Protein AF-A0A6B3EFN5-F1 (afdb_monomer_lite)

Secondary structure (DSSP, 8-state):
-TTHHHHHHHHHHHHHHHHHHHHS-SEEEEET--SSS-SHHHHHHHHHHHTT--SEEEEE-TTS-TT--EETTEEEESS--

Radius of gyration: 18.58 Å; chains: 1; bounding box: 32×29×61 Å

pLDDT: mean 81.17, std 18.77, range [40.78, 97.06]

Sequence (81 aa):
ERSLAVQYAREHRAESRSVQRLLAPGSVAVVGAKRAGGGVGRSVLRNLLAAGYTGRLYAVNSSFPEDQGTLDGVPAFRTVK

Structure (mmCIF, N/CA/C/O backbone):
data_AF-A0A6B3EFN5-F1
#
_entry.id   AF-A0A6B3EFN5-F1
#
loop_
_atom_site.group_PDB
_atom_site.id
_atom_site.type_symbol
_atom_site.label_atom_id
_atom_site.label_alt_id
_atom_site.label_comp_id
_atom_site.label_asym_id
_atom_site.label_entity_id
_atom_site.label_seq_id
_atom_site.pdbx_PDB_ins_code
_atom_site.Cartn_x
_atom_site.Cartn_y
_atom_site.Cartn_z
_atom_site.occupancy
_atom_site.B_iso_or_equiv
_atom_site.auth_seq_id
_atom_site.auth_comp_id
_atom_site.auth_asym_id
_atom_site.auth_atom_id
_atom_site.pdbx_PDB_model_num
ATOM 1 N N . GLU A 1 1 ? -16.612 16.643 43.083 1.00 47.69 1 GLU A N 1
ATOM 2 C CA . GLU A 1 1 ? -16.315 15.264 42.619 1.00 47.69 1 GLU A CA 1
ATOM 3 C C . GLU A 1 1 ? -16.893 14.892 41.242 1.00 47.69 1 GLU A C 1
ATOM 5 O O . GLU A 1 1 ? -16.199 14.234 40.482 1.00 47.69 1 GLU A O 1
ATOM 10 N N . ARG A 1 2 ? -18.088 15.355 40.830 1.00 47.62 2 ARG A N 1
ATOM 11 C CA . ARG A 1 2 ? -18.696 15.021 39.512 1.00 47.62 2 ARG A CA 1
ATOM 12 C C . ARG A 1 2 ? -18.102 15.690 38.254 1.00 47.62 2 ARG A C 1
ATOM 14 O O . ARG A 1 2 ? -18.534 15.359 37.156 1.00 47.62 2 ARG A O 1
ATOM 21 N N . SER A 1 3 ? -17.132 16.600 38.386 1.00 51.59 3 SER A N 1
ATOM 22 C CA . SER A 1 3 ? -16.581 17.362 37.245 1.00 51.59 3 SER A CA 1
ATOM 23 C C . SER A 1 3 ? -15.332 16.724 36.611 1.00 51.59 3 SER A C 1
ATOM 25 O O . SER A 1 3 ? -15.126 16.831 35.407 1.00 51.59 3 SER A O 1
ATOM 27 N N . LEU A 1 4 ? -14.530 15.986 37.390 1.00 51.47 4 LEU A N 1
ATOM 28 C CA . LEU A 1 4 ? -13.262 15.401 36.922 1.00 51.47 4 LEU A CA 1
ATOM 29 C C . LEU A 1 4 ? -13.484 14.209 35.975 1.00 51.47 4 LEU A C 1
ATOM 31 O O . LEU A 1 4 ? -12.810 14.086 34.957 1.00 51.47 4 LEU A O 1
ATOM 35 N N . ALA A 1 5 ? -14.496 13.375 36.238 1.00 48.69 5 ALA A N 1
ATOM 36 C CA . ALA A 1 5 ? -14.813 12.207 35.409 1.00 48.69 5 ALA A CA 1
ATOM 37 C C . ALA A 1 5 ? -15.289 12.573 33.987 1.00 48.69 5 ALA A C 1
ATOM 39 O O . ALA A 1 5 ? -15.052 11.830 33.034 1.00 48.69 5 ALA A O 1
ATOM 40 N N . VAL A 1 6 ? -15.932 13.735 33.822 1.00 52.97 6 VAL A N 1
ATOM 41 C CA . VAL A 1 6 ? -16.358 14.229 32.501 1.00 52.97 6 VAL A CA 1
ATOM 42 C C . VAL A 1 6 ? -15.165 14.784 31.714 1.00 52.97 6 VAL A C 1
ATOM 44 O O . VAL A 1 6 ? -15.137 14.658 30.487 1.00 52.97 6 VAL A O 1
ATOM 47 N N . GLN A 1 7 ? -14.164 15.335 32.409 1.00 50.34 7 GLN A N 1
ATOM 48 C CA . GLN A 1 7 ? -12.929 15.839 31.808 1.00 50.34 7 GLN A CA 1
ATOM 49 C C . GLN A 1 7 ? -12.076 14.686 31.248 1.00 50.34 7 GLN A C 1
ATOM 51 O O . GLN A 1 7 ? -11.794 14.679 30.048 1.00 50.34 7 GLN A O 1
ATOM 56 N N . TYR A 1 8 ? -11.834 13.635 32.043 1.00 48.12 8 TYR A N 1
ATOM 57 C CA . TYR A 1 8 ? -11.090 12.443 31.600 1.00 48.12 8 TYR A CA 1
ATOM 58 C C . TYR A 1 8 ? -11.751 11.723 30.410 1.00 48.12 8 TYR A C 1
ATOM 60 O O . TYR A 1 8 ? -11.081 11.266 29.484 1.00 48.12 8 TYR A O 1
ATOM 68 N N . ALA A 1 9 ? -13.087 11.669 30.362 1.00 46.75 9 ALA A N 1
ATOM 69 C CA . ALA A 1 9 ? -13.804 11.006 29.271 1.00 46.75 9 ALA A CA 1
ATOM 70 C C . ALA A 1 9 ? -13.737 11.762 27.925 1.00 46.75 9 ALA A C 1
ATOM 72 O O . ALA A 1 9 ? -13.955 11.160 26.866 1.00 46.75 9 ALA A O 1
ATOM 73 N N . ARG A 1 10 ? -13.489 13.081 27.925 1.00 47.00 10 ARG A N 1
ATOM 74 C CA . ARG A 1 10 ? -13.297 13.860 26.686 1.00 47.00 10 ARG A CA 1
ATOM 75 C C . ARG A 1 10 ? -11.863 13.768 26.172 1.00 47.00 10 ARG A C 1
ATOM 77 O O . ARG A 1 10 ? -11.685 13.682 24.958 1.00 47.00 10 ARG A O 1
ATOM 84 N N . GLU A 1 11 ? -10.892 13.697 27.073 1.00 40.78 11 GLU A N 1
ATOM 85 C CA . GLU A 1 11 ? -9.469 13.526 26.757 1.00 40.78 11 GLU A CA 1
ATOM 86 C C . GLU A 1 11 ? -9.208 12.192 26.030 1.00 40.78 11 GLU A C 1
ATOM 88 O O . GLU A 1 11 ? -8.700 12.184 24.906 1.00 40.78 11 GLU A O 1
ATOM 93 N N . HIS A 1 12 ? -9.741 11.078 26.547 1.00 42.19 12 HIS A N 1
ATOM 94 C CA . HIS A 1 12 ? -9.565 9.748 25.938 1.00 42.19 12 HIS A CA 1
ATOM 95 C C . HIS A 1 12 ? -10.143 9.592 24.514 1.00 42.19 12 HIS A C 1
ATOM 97 O O . HIS A 1 12 ? -9.636 8.803 23.708 1.00 42.19 12 HIS A O 1
ATOM 103 N N . ARG A 1 13 ? -11.210 10.329 24.161 1.00 48.47 13 ARG A N 1
ATOM 104 C CA . ARG A 1 13 ? -11.831 10.247 22.820 1.00 48.47 13 ARG A CA 1
ATOM 105 C C . ARG A 1 13 ? -11.087 11.068 21.766 1.00 48.47 13 ARG A C 1
ATOM 107 O O . ARG A 1 13 ? -11.231 10.789 20.575 1.00 48.47 13 ARG A O 1
ATOM 114 N N . ALA A 1 14 ? -10.325 12.081 22.174 1.00 41.56 14 ALA A N 1
ATOM 115 C CA . ALA A 1 14 ? -9.470 12.844 21.271 1.00 41.56 14 ALA A CA 1
ATOM 116 C C . ALA A 1 14 ? -8.192 12.060 20.930 1.00 41.56 14 ALA A C 1
ATOM 118 O O . ALA A 1 14 ? -7.863 11.945 19.750 1.00 41.56 14 ALA A O 1
ATOM 119 N N . GLU A 1 15 ? -7.559 11.423 21.921 1.00 46.84 15 GLU A N 1
ATOM 120 C CA . GLU A 1 15 ? -6.394 10.548 21.714 1.00 46.84 15 GLU A CA 1
ATOM 121 C C . GLU A 1 15 ? -6.721 9.336 20.840 1.00 46.84 15 GLU A C 1
ATOM 123 O O . GLU A 1 15 ? -6.027 9.075 19.857 1.00 46.84 15 GLU A O 1
ATOM 128 N N . SER A 1 16 ? -7.832 8.646 21.124 1.00 49.78 16 SER A N 1
ATOM 129 C CA . SER A 1 16 ? -8.222 7.444 20.375 1.00 49.78 16 SER A CA 1
ATOM 130 C C . SER A 1 16 ? -8.489 7.738 18.898 1.00 49.78 16 SER A C 1
ATOM 132 O O . SER A 1 16 ? -8.043 6.989 18.037 1.00 49.78 16 SER A O 1
ATOM 134 N N . ARG A 1 17 ? -9.149 8.859 18.567 1.00 54.84 17 ARG A N 1
ATOM 135 C CA . ARG A 1 17 ? -9.361 9.265 17.162 1.00 54.84 17 ARG A CA 1
ATOM 136 C C . ARG A 1 17 ? -8.077 9.730 16.478 1.00 54.84 17 ARG A C 1
ATOM 138 O O . ARG A 1 17 ? -7.979 9.614 15.256 1.00 54.84 17 ARG A O 1
ATOM 145 N N . SER A 1 18 ? -7.122 10.256 17.246 1.00 60.66 18 SER A N 1
ATOM 146 C CA . SER A 1 18 ? -5.814 10.661 16.728 1.00 60.66 18 SER A CA 1
ATOM 147 C C . SER A 1 18 ? -5.037 9.441 16.224 1.00 60.66 18 SER A C 1
ATOM 149 O O . SER A 1 18 ? -4.572 9.431 15.085 1.00 60.66 18 SER A O 1
ATOM 151 N N . VAL A 1 19 ? -5.002 8.361 17.015 1.00 66.38 19 VAL A N 1
ATOM 152 C CA . VAL A 1 19 ? -4.272 7.131 16.658 1.00 66.38 19 VAL A CA 1
ATOM 153 C C . VAL A 1 19 ? -5.077 6.158 15.803 1.00 66.38 19 VAL A C 1
ATOM 155 O O . VAL A 1 19 ? -4.487 5.337 15.111 1.00 66.38 19 VAL A O 1
ATOM 158 N N . GLN A 1 20 ? -6.410 6.243 15.788 1.00 73.31 20 GLN A N 1
ATOM 159 C CA . GLN A 1 20 ? -7.260 5.310 15.041 1.00 73.31 20 GLN A CA 1
ATOM 160 C C . GLN A 1 20 ? -6.885 5.230 13.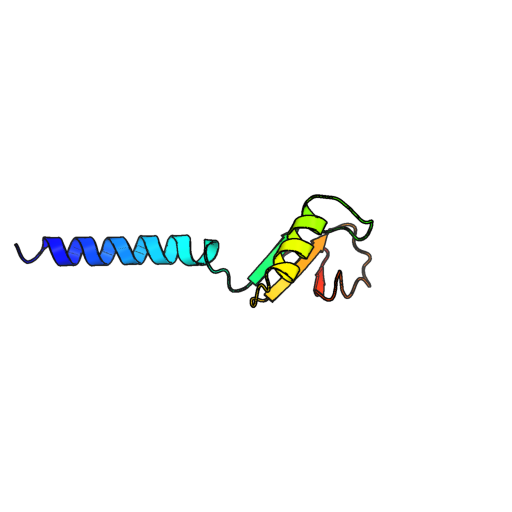557 1.00 73.31 20 GLN A C 1
ATOM 162 O O . GLN A 1 20 ? -6.904 4.147 12.985 1.00 73.31 20 GLN A O 1
ATOM 167 N N . ARG A 1 21 ? -6.493 6.347 12.931 1.00 70.88 21 ARG A N 1
ATOM 168 C CA . ARG A 1 21 ? -6.058 6.342 11.522 1.00 70.88 21 ARG A CA 1
ATOM 169 C C . ARG A 1 21 ? -4.723 5.632 11.304 1.00 70.88 21 ARG A C 1
ATOM 171 O O . ARG A 1 21 ? -4.480 5.157 10.203 1.00 70.88 21 ARG A O 1
ATOM 178 N N . LEU A 1 22 ? -3.883 5.562 12.333 1.00 72.19 22 LEU A N 1
ATOM 179 C CA . LEU A 1 22 ? -2.610 4.851 12.303 1.00 72.19 22 LEU A CA 1
ATOM 180 C C . LEU A 1 22 ? -2.792 3.361 12.621 1.00 72.19 22 LEU A C 1
ATOM 182 O O . LEU A 1 22 ? -2.178 2.519 11.977 1.00 72.19 22 LEU A O 1
ATOM 186 N N . LEU A 1 23 ? -3.652 3.043 13.593 1.00 78.81 23 LEU A N 1
ATOM 187 C CA . LEU A 1 23 ? -3.884 1.676 14.071 1.00 78.81 23 LEU A CA 1
ATOM 188 C C . LEU A 1 23 ? -4.867 0.888 13.194 1.00 78.81 23 LEU A C 1
ATOM 190 O O . LEU A 1 23 ? -4.774 -0.331 13.110 1.00 78.81 23 LEU A O 1
ATOM 194 N N . ALA A 1 24 ? -5.807 1.574 12.543 1.00 81.75 24 ALA A N 1
ATOM 195 C CA . ALA A 1 24 ? -6.826 0.980 11.684 1.00 81.75 24 ALA A CA 1
ATOM 196 C C . ALA A 1 24 ? -7.107 1.880 10.462 1.00 81.75 24 ALA A C 1
ATOM 198 O O . ALA A 1 24 ? -8.201 2.443 10.331 1.00 81.75 24 ALA A O 1
ATOM 199 N N . PRO A 1 25 ? -6.125 2.065 9.559 1.00 88.94 25 PRO A N 1
ATOM 200 C CA . PRO A 1 25 ? -6.334 2.842 8.346 1.00 88.94 25 PRO A CA 1
ATOM 201 C C . PRO A 1 25 ? -7.385 2.170 7.455 1.00 88.94 25 PRO A C 1
ATOM 203 O O . PRO A 1 25 ? -7.320 0.967 7.206 1.00 88.94 25 PRO A O 1
ATOM 206 N N . GLY A 1 26 ? -8.319 2.952 6.905 1.00 91.19 26 GLY A N 1
ATOM 207 C CA . GLY A 1 26 ? -9.266 2.462 5.891 1.00 91.19 26 GLY A CA 1
ATOM 208 C C . GLY A 1 26 ? -8.637 2.267 4.503 1.00 91.19 26 GLY A C 1
ATOM 209 O O . GLY A 1 26 ? -9.198 1.576 3.650 1.00 91.19 26 GLY A O 1
ATOM 210 N N . SER A 1 27 ? -7.476 2.880 4.268 1.00 94.69 27 SER A N 1
ATOM 211 C CA . SER A 1 27 ? -6.677 2.683 3.061 1.00 94.69 27 SER A CA 1
ATOM 212 C C . SER A 1 27 ? -5.194 2.939 3.311 1.00 94.69 27 SER A C 1
ATOM 214 O O . SER A 1 27 ? -4.852 3.841 4.075 1.00 94.69 27 SER A O 1
ATOM 216 N N . VAL A 1 28 ? -4.330 2.211 2.605 1.00 95.12 28 VAL A N 1
ATOM 217 C CA . VAL A 1 28 ? -2.868 2.326 2.659 1.00 95.12 28 VAL A CA 1
ATOM 218 C C . VAL A 1 28 ? -2.308 2.467 1.243 1.00 95.12 28 VAL A C 1
ATOM 220 O O . VAL A 1 28 ? -2.653 1.700 0.346 1.00 95.12 28 VAL A O 1
ATOM 223 N N . ALA A 1 29 ? -1.410 3.432 1.045 1.00 96.69 29 ALA A N 1
ATOM 224 C CA . ALA A 1 29 ? -0.616 3.568 -0.173 1.00 96.69 29 ALA A CA 1
ATOM 225 C C . ALA A 1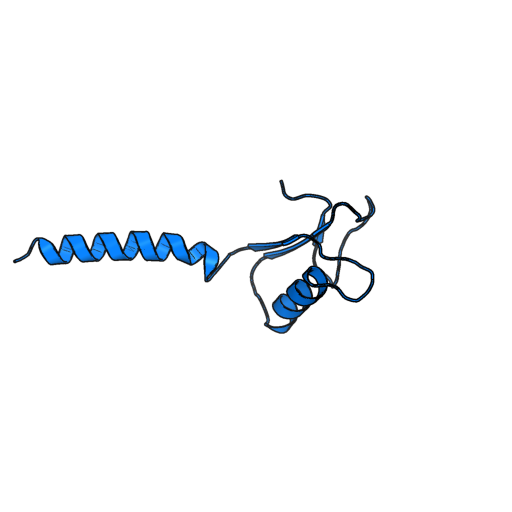 29 ? 0.851 3.239 0.132 1.00 96.69 29 ALA A C 1
ATOM 227 O O . ALA A 1 29 ? 1.481 3.892 0.963 1.00 96.69 29 ALA A O 1
ATOM 228 N N . VAL A 1 30 ? 1.402 2.228 -0.538 1.00 96.00 30 VAL A N 1
ATOM 229 C CA . VAL A 1 30 ? 2.795 1.806 -0.364 1.00 96.00 30 VAL A CA 1
ATOM 230 C C . VAL A 1 30 ? 3.665 2.501 -1.404 1.00 96.00 30 VAL A C 1
ATOM 232 O O . VAL A 1 30 ? 3.749 2.077 -2.560 1.00 96.00 30 VAL A O 1
ATOM 235 N N . VAL A 1 31 ? 4.319 3.582 -0.982 1.00 94.62 31 VAL A N 1
ATOM 236 C CA . VAL A 1 31 ? 5.254 4.352 -1.811 1.00 94.62 31 VAL A CA 1
ATOM 237 C C . VAL A 1 31 ? 6.597 3.622 -1.924 1.00 94.62 31 VAL A C 1
ATOM 239 O O . VAL A 1 31 ? 7.142 3.134 -0.936 1.00 94.62 31 VAL A O 1
ATOM 242 N N . GLY A 1 32 ? 7.138 3.530 -3.140 1.00 90.81 32 GLY A N 1
ATOM 243 C CA . GLY A 1 32 ? 8.383 2.815 -3.440 1.00 90.81 32 GLY A CA 1
ATOM 244 C C . GLY A 1 32 ? 8.195 1.322 -3.732 1.00 90.81 32 GLY A C 1
ATOM 245 O O . GLY A 1 32 ? 9.174 0.574 -3.796 1.00 90.81 32 GLY A O 1
ATOM 246 N N . ALA A 1 33 ? 6.956 0.858 -3.931 1.00 90.69 33 ALA A N 1
ATOM 247 C CA . ALA A 1 33 ? 6.697 -0.498 -4.405 1.00 90.69 33 ALA A CA 1
ATOM 248 C C . ALA A 1 33 ? 7.247 -0.657 -5.835 1.00 90.69 33 ALA A C 1
ATOM 250 O O . ALA A 1 33 ? 6.902 0.110 -6.726 1.00 90.69 33 ALA A O 1
ATOM 251 N N . LYS A 1 34 ? 8.145 -1.616 -6.074 1.00 88.25 34 LYS A N 1
ATOM 252 C CA . LYS A 1 34 ? 8.779 -1.823 -7.390 1.00 88.25 34 LYS A CA 1
ATOM 253 C C . LYS A 1 34 ? 8.432 -3.188 -7.978 1.00 88.25 34 LYS A C 1
ATOM 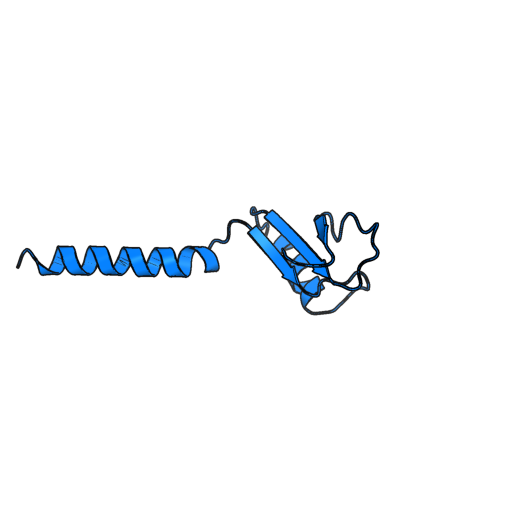255 O O . LYS A 1 34 ? 8.178 -4.145 -7.249 1.00 88.25 34 LYS A O 1
ATOM 260 N N . ARG A 1 35 ? 8.446 -3.284 -9.311 1.00 83.31 35 ARG A N 1
ATOM 261 C CA . ARG A 1 35 ? 8.180 -4.540 -10.034 1.00 83.31 35 ARG A CA 1
ATOM 262 C C . ARG A 1 35 ? 9.273 -5.574 -9.824 1.00 83.31 35 ARG A C 1
ATOM 264 O O . ARG A 1 35 ? 8.960 -6.697 -9.431 1.00 83.31 35 ARG A O 1
ATOM 271 N N . ALA A 1 36 ? 10.519 -5.166 -10.085 1.00 78.81 36 ALA A N 1
ATOM 272 C CA . ALA A 1 36 ? 11.701 -6.000 -9.921 1.00 78.81 36 ALA A CA 1
ATOM 273 C C . ALA A 1 36 ? 11.729 -6.525 -8.484 1.00 78.81 36 ALA A C 1
ATOM 275 O O . ALA A 1 36 ? 11.705 -5.730 -7.542 1.00 78.81 36 ALA A O 1
ATOM 276 N N . GLY A 1 37 ? 11.695 -7.851 -8.338 1.00 63.88 37 GLY A N 1
ATOM 277 C CA . GLY A 1 37 ? 11.588 -8.513 -7.043 1.00 63.88 37 GLY A CA 1
ATOM 278 C C . GLY A 1 37 ? 12.603 -7.962 -6.037 1.00 63.88 37 GLY A C 1
ATOM 279 O O . GLY A 1 37 ? 13.758 -7.711 -6.373 1.00 63.88 37 GLY A O 1
ATOM 280 N N . GLY A 1 38 ? 12.147 -7.730 -4.805 1.00 77.56 38 GLY A N 1
ATOM 281 C CA . GLY A 1 38 ? 12.960 -7.188 -3.712 1.00 77.56 38 GLY A CA 1
ATOM 282 C C . GLY A 1 38 ? 12.652 -5.729 -3.354 1.00 77.56 38 GLY A C 1
ATOM 283 O O . GLY A 1 38 ? 11.831 -5.067 -3.983 1.00 77.56 38 GLY A O 1
ATOM 284 N N . GLY A 1 39 ? 13.326 -5.219 -2.322 1.00 85.56 39 GLY A N 1
ATOM 285 C CA . GLY A 1 39 ? 13.154 -3.862 -1.787 1.00 85.56 39 GLY A CA 1
ATOM 286 C C . GLY A 1 39 ? 12.036 -3.722 -0.749 1.00 85.56 39 GLY A C 1
ATOM 287 O O . GLY A 1 39 ? 11.051 -4.457 -0.760 1.00 85.56 39 GLY A O 1
ATOM 288 N N . VAL A 1 40 ? 12.196 -2.738 0.140 1.00 91.19 40 VAL A N 1
ATOM 289 C CA . VAL A 1 40 ? 11.330 -2.541 1.314 1.00 91.19 40 VAL A CA 1
ATOM 290 C C . VAL A 1 40 ? 9.867 -2.333 0.921 1.00 91.19 40 VAL A C 1
ATOM 292 O O . VAL A 1 40 ? 9.007 -3.032 1.443 1.00 91.19 40 VAL A O 1
ATOM 295 N N . GLY A 1 41 ? 9.572 -1.463 -0.053 1.00 91.94 41 GLY A N 1
ATOM 296 C CA . GLY A 1 41 ? 8.190 -1.205 -0.483 1.00 91.94 41 GLY A CA 1
ATOM 297 C C . GLY A 1 41 ? 7.480 -2.454 -1.017 1.00 91.94 41 GLY A C 1
ATOM 298 O O . GLY A 1 41 ? 6.327 -2.710 -0.687 1.00 91.94 41 GLY A O 1
ATOM 299 N N . ARG A 1 42 ? 8.186 -3.300 -1.779 1.00 93.00 42 ARG A N 1
ATOM 300 C CA . ARG A 1 42 ? 7.636 -4.574 -2.270 1.00 93.00 42 ARG A CA 1
ATOM 301 C C . ARG A 1 42 ? 7.399 -5.573 -1.136 1.00 93.00 42 ARG A C 1
ATOM 303 O O . ARG A 1 42 ? 6.428 -6.322 -1.184 1.00 93.00 42 ARG A O 1
ATOM 310 N N . SER A 1 43 ? 8.278 -5.611 -0.135 1.00 94.25 43 SER A N 1
ATOM 311 C CA . SER A 1 43 ? 8.101 -6.465 1.044 1.00 94.25 43 SER A CA 1
ATOM 312 C C . SER A 1 43 ? 6.931 -6.001 1.908 1.00 94.25 43 SER A C 1
ATOM 314 O O . SER A 1 43 ? 6.103 -6.820 2.280 1.00 94.25 43 SER A O 1
ATOM 316 N N . VAL A 1 44 ? 6.802 -4.696 2.159 1.00 94.38 44 VAL A N 1
ATOM 317 C CA . VAL A 1 44 ? 5.671 -4.127 2.909 1.00 94.38 44 VAL A CA 1
ATOM 318 C C . VAL A 1 44 ? 4.346 -4.428 2.210 1.00 94.38 44 VAL A C 1
ATOM 320 O O . VAL A 1 44 ? 3.421 -4.907 2.859 1.00 94.38 44 VAL A O 1
ATOM 323 N N . LEU A 1 45 ? 4.267 -4.222 0.890 1.00 94.88 45 LEU A N 1
ATOM 324 C CA . LEU A 1 45 ? 3.068 -4.537 0.112 1.00 94.88 45 LEU A CA 1
ATOM 325 C C . LEU A 1 45 ? 2.669 -6.013 0.262 1.00 94.88 45 LEU A C 1
ATOM 327 O O . LEU A 1 45 ? 1.520 -6.314 0.578 1.00 94.88 45 LEU A O 1
ATOM 331 N N . ARG A 1 46 ? 3.630 -6.930 0.098 1.00 94.81 46 ARG A N 1
ATOM 332 C CA . ARG A 1 46 ? 3.380 -8.370 0.250 1.00 94.81 46 ARG A CA 1
ATOM 333 C C . ARG A 1 46 ? 3.014 -8.759 1.678 1.00 94.81 46 ARG A C 1
ATOM 335 O O . ARG A 1 46 ? 2.148 -9.607 1.847 1.00 94.81 46 ARG A O 1
ATOM 342 N N . ASN A 1 47 ? 3.605 -8.126 2.687 1.00 95.25 47 ASN A N 1
ATOM 343 C CA . ASN A 1 47 ? 3.265 -8.380 4.085 1.00 95.25 47 ASN A CA 1
ATOM 344 C C . ASN A 1 47 ? 1.829 -7.951 4.403 1.00 95.25 47 ASN A C 1
ATOM 346 O O . ASN A 1 47 ? 1.120 -8.690 5.072 1.00 95.25 47 ASN A O 1
ATOM 350 N N . LEU A 1 48 ? 1.380 -6.797 3.898 1.00 95.00 48 LEU A N 1
ATOM 351 C CA . LEU A 1 48 ? -0.001 -6.336 4.079 1.00 95.00 48 LEU A CA 1
ATOM 352 C C . LEU A 1 48 ? -1.008 -7.285 3.416 1.00 95.00 48 LEU A C 1
ATOM 354 O O . LEU A 1 48 ? -2.026 -7.614 4.021 1.00 95.00 48 LEU A O 1
ATOM 358 N N . LEU A 1 49 ? -0.701 -7.760 2.205 1.00 94.75 49 LEU A N 1
ATOM 359 C CA . LEU A 1 49 ? -1.516 -8.757 1.507 1.00 94.75 49 LEU A CA 1
ATOM 360 C C . LEU A 1 49 ? -1.547 -10.092 2.263 1.00 94.75 49 LEU A C 1
ATOM 362 O O . LEU A 1 49 ? -2.620 -10.637 2.505 1.00 94.75 49 LEU A O 1
ATOM 366 N N . ALA A 1 50 ? -0.385 -10.598 2.681 1.00 96.31 50 ALA A N 1
ATOM 367 C CA . ALA A 1 50 ? -0.264 -11.864 3.402 1.00 96.31 50 ALA A CA 1
ATOM 368 C C . ALA A 1 50 ? -0.920 -11.825 4.792 1.00 96.31 50 ALA A C 1
ATOM 370 O O . ALA A 1 50 ? -1.471 -12.827 5.236 1.00 96.31 50 ALA A O 1
ATOM 371 N N . ALA A 1 51 ? -0.898 -10.671 5.462 1.00 95.06 51 ALA A N 1
ATOM 372 C CA . ALA A 1 51 ? -1.580 -10.452 6.735 1.00 95.06 51 ALA A CA 1
ATOM 373 C C . ALA A 1 51 ? -3.105 -10.282 6.588 1.00 95.06 51 ALA A C 1
ATOM 375 O O . ALA A 1 51 ? -3.796 -10.130 7.593 1.00 95.06 51 ALA A O 1
ATOM 376 N N . GLY A 1 52 ? -3.636 -10.285 5.359 1.00 94.19 52 GLY A N 1
ATOM 377 C CA . GLY A 1 52 ? -5.068 -10.160 5.102 1.00 94.19 52 GLY A CA 1
ATOM 378 C C . GLY A 1 52 ? -5.615 -8.759 5.369 1.00 94.19 52 GLY A C 1
ATOM 379 O O . GLY A 1 52 ? -6.753 -8.633 5.815 1.00 94.19 52 GLY A O 1
ATOM 380 N N . TYR A 1 53 ? -4.827 -7.702 5.130 1.00 93.75 53 TYR A N 1
ATOM 381 C CA . TYR A 1 53 ? -5.314 -6.329 5.264 1.00 93.75 53 TYR A CA 1
ATOM 382 C C . TYR A 1 53 ? -6.575 -6.121 4.412 1.00 93.75 53 TYR A C 1
ATOM 384 O O . TYR A 1 53 ? -6.552 -6.272 3.193 1.00 93.75 53 TYR A O 1
ATOM 392 N N . THR A 1 54 ? -7.679 -5.772 5.069 1.00 91.56 54 THR A N 1
ATOM 393 C CA . THR A 1 54 ? -9.013 -5.697 4.451 1.00 91.56 54 THR A CA 1
ATOM 394 C C . THR A 1 54 ? -9.369 -4.307 3.925 1.00 91.56 54 THR A C 1
ATOM 396 O O . THR A 1 54 ? -10.405 -4.132 3.282 1.00 91.56 54 THR A O 1
ATOM 399 N N . GLY A 1 55 ? -8.535 -3.300 4.200 1.00 93.56 55 GLY A N 1
ATOM 400 C CA . GLY A 1 55 ? -8.701 -1.953 3.663 1.00 93.56 55 GLY A CA 1
ATOM 401 C C . GLY A 1 55 ? -8.212 -1.833 2.218 1.00 93.56 55 GLY A C 1
ATOM 402 O O . GLY A 1 55 ? -7.659 -2.763 1.633 1.00 93.56 55 GLY A O 1
ATOM 403 N N . ARG A 1 56 ? -8.390 -0.651 1.621 1.00 96.31 56 ARG A N 1
ATOM 404 C CA . ARG A 1 56 ? -7.928 -0.416 0.242 1.00 96.31 56 ARG A CA 1
ATOM 405 C C . ARG A 1 56 ? -6.411 -0.287 0.206 1.00 96.31 56 ARG A C 1
ATOM 407 O O . ARG A 1 56 ? -5.848 0.509 0.954 1.00 96.31 56 ARG A O 1
ATOM 414 N N . LEU A 1 57 ? -5.762 -1.023 -0.685 1.00 96.69 57 LEU A N 1
ATOM 415 C CA . LEU A 1 57 ? -4.310 -1.044 -0.811 1.00 96.69 57 LEU A CA 1
ATOM 416 C C . LEU A 1 57 ? -3.890 -0.566 -2.200 1.00 96.69 57 LEU A C 1
ATOM 418 O O . LEU A 1 57 ? -4.482 -0.969 -3.199 1.00 96.69 57 LEU A O 1
ATOM 422 N N . TYR A 1 58 ? -2.870 0.287 -2.252 1.00 97.00 58 TYR A N 1
ATOM 423 C CA . TYR A 1 58 ? -2.370 0.885 -3.488 1.00 97.00 58 TYR A CA 1
ATOM 424 C C . TYR A 1 58 ? -0.849 0.786 -3.559 1.00 97.00 58 TYR A C 1
ATOM 426 O O . TYR A 1 58 ? -0.159 1.049 -2.572 1.00 97.00 58 TYR A O 1
ATOM 434 N N . ALA A 1 59 ? -0.314 0.455 -4.731 1.00 96.50 59 ALA A N 1
ATOM 435 C CA . ALA A 1 59 ? 1.117 0.529 -5.002 1.00 96.50 59 ALA A CA 1
ATOM 436 C C . ALA A 1 59 ? 1.453 1.883 -5.634 1.00 96.50 59 ALA A C 1
ATOM 438 O O . ALA A 1 59 ? 0.815 2.279 -6.607 1.00 96.50 59 ALA A O 1
ATOM 439 N N . VAL A 1 60 ? 2.465 2.588 -5.120 1.00 95.56 60 VAL A N 1
ATOM 440 C CA . VAL A 1 60 ? 2.858 3.898 -5.656 1.00 95.56 60 VAL A CA 1
ATOM 441 C C . VAL A 1 60 ? 4.340 3.938 -5.986 1.00 95.56 60 VAL A C 1
ATOM 443 O O . VAL A 1 60 ? 5.184 3.686 -5.125 1.00 95.56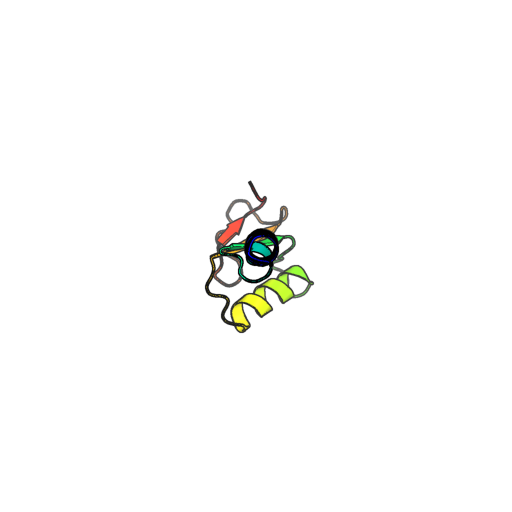 60 VAL A O 1
ATOM 446 N N . ASN A 1 61 ? 4.674 4.276 -7.229 1.00 94.06 61 ASN A N 1
ATOM 447 C CA . ASN A 1 61 ? 6.054 4.462 -7.661 1.00 94.06 61 ASN A CA 1
ATOM 448 C C . ASN A 1 61 ? 6.135 5.318 -8.928 1.00 94.06 61 ASN A C 1
ATOM 450 O O . ASN A 1 61 ? 5.554 4.969 -9.954 1.00 94.06 61 ASN A O 1
ATOM 454 N N . SER A 1 62 ? 6.915 6.399 -8.887 1.00 93.62 62 SER A N 1
ATOM 455 C CA . SER A 1 62 ? 7.108 7.298 -10.031 1.00 93.62 62 SER A CA 1
ATOM 456 C C . SER A 1 62 ? 7.766 6.623 -11.238 1.00 93.62 62 SER A C 1
ATOM 458 O O . SER A 1 62 ? 7.586 7.092 -12.359 1.00 93.62 62 SER A O 1
ATOM 460 N N . SER A 1 63 ? 8.489 5.518 -11.024 1.00 92.50 63 SER A N 1
ATOM 461 C CA . SER A 1 63 ? 9.114 4.706 -12.073 1.00 92.50 63 SER A CA 1
ATOM 462 C C . SER A 1 63 ? 8.161 3.706 -12.739 1.00 92.50 63 SER A C 1
ATOM 464 O O . SER A 1 63 ? 8.597 2.945 -13.605 1.00 92.50 63 SER A O 1
ATOM 466 N N . PHE A 1 64 ? 6.887 3.636 -12.338 1.00 94.12 64 PHE A N 1
ATOM 467 C CA . PHE A 1 64 ? 5.918 2.837 -13.082 1.00 94.12 64 PHE A CA 1
ATOM 468 C C . PHE A 1 64 ? 5.684 3.427 -14.483 1.00 94.12 64 PHE A C 1
ATOM 470 O O . PHE A 1 64 ? 5.567 4.648 -14.619 1.00 94.12 64 PHE A O 1
ATOM 477 N N . PRO A 1 65 ? 5.585 2.580 -15.524 1.00 92.88 65 PRO A N 1
ATOM 478 C CA . PRO A 1 65 ? 5.070 2.992 -16.822 1.00 92.88 65 PRO A CA 1
ATOM 479 C C . PRO A 1 65 ? 3.671 3.590 -16.718 1.00 92.88 65 PRO A C 1
ATOM 481 O O . PRO A 1 65 ? 2.946 3.340 -15.756 1.00 92.88 65 PRO 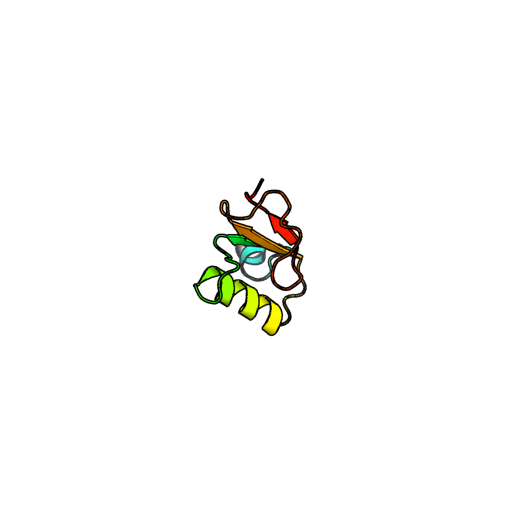A O 1
ATOM 484 N N . GLU A 1 66 ? 3.303 4.396 -17.710 1.00 88.69 66 GLU A N 1
ATOM 485 C CA . GLU A 1 66 ? 2.001 5.074 -17.747 1.00 88.69 66 GLU A CA 1
ATOM 486 C C . GLU A 1 66 ? 0.824 4.097 -17.815 1.00 88.69 66 GLU A C 1
ATOM 488 O O . GLU A 1 66 ? -0.230 4.368 -17.250 1.00 88.69 66 GLU A O 1
ATOM 493 N N . ASP A 1 67 ? 1.029 2.939 -18.435 1.00 90.94 67 ASP A N 1
ATOM 494 C CA . ASP A 1 67 ? 0.057 1.859 -18.596 1.00 90.94 67 ASP A CA 1
ATOM 495 C C . ASP A 1 67 ? 0.112 0.818 -17.463 1.00 90.94 67 ASP A C 1
ATOM 497 O O . ASP A 1 67 ? -0.513 -0.243 -17.543 1.00 90.94 67 ASP A O 1
ATOM 501 N N . GLN A 1 68 ? 0.845 1.094 -16.378 1.00 91.25 68 GLN A N 1
ATOM 502 C CA . GLN A 1 68 ? 0.897 0.184 -15.241 1.00 91.25 68 GLN A CA 1
ATOM 503 C C . GLN A 1 68 ? -0.463 0.127 -14.528 1.00 91.25 68 GLN A C 1
ATOM 505 O O . GLN A 1 68 ? -0.767 0.967 -13.690 1.00 91.25 68 GLN A O 1
ATOM 510 N N . GLY A 1 69 ? -1.247 -0.920 -14.795 1.00 93.00 69 GLY A N 1
ATOM 511 C CA . GLY A 1 69 ? -2.540 -1.124 -14.134 1.00 93.00 69 GLY A CA 1
ATOM 512 C C . GLY A 1 69 ? -2.420 -1.592 -12.680 1.00 93.00 69 GLY A C 1
ATOM 513 O O . GLY A 1 69 ? -2.952 -0.965 -11.764 1.00 93.00 69 GLY A O 1
ATOM 514 N N . THR A 1 70 ? -1.708 -2.699 -12.446 1.00 95.44 70 THR A N 1
ATOM 515 C CA . THR A 1 70 ? -1.638 -3.337 -11.117 1.00 95.44 70 THR A CA 1
ATOM 516 C C . THR A 1 70 ? -0.246 -3.850 -10.765 1.00 95.44 70 THR A C 1
ATOM 518 O O . THR A 1 70 ? 0.510 -4.236 -11.655 1.00 95.44 70 THR A O 1
ATOM 521 N N . LEU A 1 71 ? 0.071 -3.942 -9.473 1.00 94.12 71 LEU A N 1
ATOM 522 C CA . LEU A 1 71 ? 1.226 -4.666 -8.932 1.00 94.12 71 LEU A CA 1
ATOM 523 C C . LEU A 1 71 ? 0.728 -5.632 -7.852 1.00 94.12 71 LEU A C 1
ATOM 525 O O . LEU A 1 71 ? 0.033 -5.198 -6.947 1.00 94.12 71 LEU A O 1
ATOM 529 N N . ASP A 1 72 ? 1.059 -6.923 -7.935 1.00 93.38 72 ASP A N 1
ATOM 530 C CA . ASP A 1 72 ? 0.569 -7.953 -6.994 1.00 93.38 72 ASP A CA 1
ATOM 531 C C . ASP A 1 72 ? -0.967 -7.952 -6.823 1.00 93.38 72 ASP A C 1
ATOM 533 O O . ASP A 1 72 ? -1.488 -8.189 -5.738 1.00 93.38 72 ASP A O 1
ATOM 537 N N . GLY A 1 73 ? -1.697 -7.641 -7.901 1.00 93.69 73 GLY A N 1
ATOM 538 C CA . GLY A 1 73 ? -3.161 -7.565 -7.899 1.00 93.69 73 GLY A CA 1
ATOM 539 C C . GLY A 1 73 ? -3.748 -6.284 -7.294 1.00 93.69 73 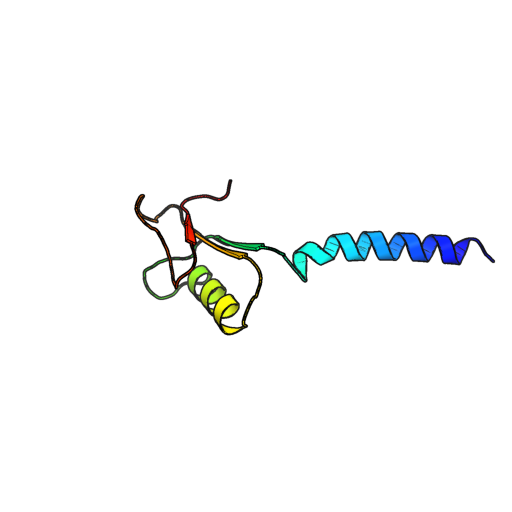GLY A C 1
ATOM 540 O O . GLY A 1 73 ? -4.962 -6.113 -7.345 1.00 93.69 73 GLY A O 1
ATOM 541 N N . VAL A 1 74 ? -2.926 -5.361 -6.774 1.00 95.44 74 VAL A N 1
ATOM 542 C CA . VAL A 1 74 ? -3.400 -4.055 -6.282 1.00 95.44 74 VAL A CA 1
ATOM 543 C C . VAL A 1 74 ? -3.229 -2.954 -7.333 1.00 95.44 74 VAL A C 1
ATOM 545 O O . VAL A 1 74 ? -2.263 -3.010 -8.100 1.00 95.44 74 VAL A O 1
ATOM 548 N N . PRO A 1 75 ? -4.107 -1.931 -7.380 1.00 97.06 75 PRO A N 1
ATOM 549 C CA . PRO A 1 75 ? -3.952 -0.809 -8.302 1.00 97.06 75 PRO A CA 1
ATOM 550 C C . PRO A 1 75 ? -2.614 -0.085 -8.115 1.00 97.06 75 PRO A C 1
ATOM 552 O O . PRO A 1 75 ? -2.170 0.149 -6.984 1.00 97.06 75 PRO A O 1
ATOM 555 N N . ALA A 1 76 ? -1.979 0.272 -9.229 1.00 96.12 76 ALA A N 1
ATOM 556 C CA . ALA A 1 76 ? -0.674 0.918 -9.261 1.00 96.12 76 ALA A CA 1
ATOM 557 C C . ALA A 1 76 ? -0.776 2.362 -9.773 1.00 96.12 76 ALA A C 1
ATOM 559 O O . ALA A 1 76 ? -1.462 2.641 -10.750 1.00 96.12 76 ALA A O 1
ATOM 560 N N . PHE A 1 77 ? -0.067 3.282 -9.120 1.00 95.62 77 PHE A N 1
ATOM 561 C CA . PHE A 1 77 ? -0.060 4.704 -9.464 1.00 95.62 77 PHE A CA 1
ATOM 562 C C . PHE A 1 77 ? 1.350 5.287 -9.426 1.00 95.62 77 PHE A C 1
ATOM 564 O O . PHE A 1 77 ? 2.222 4.819 -8.696 1.00 95.62 77 PHE A O 1
ATOM 571 N N . ARG A 1 78 ? 1.583 6.360 -10.185 1.00 95.50 78 ARG A N 1
ATOM 572 C CA . ARG A 1 78 ? 2.883 7.050 -10.193 1.00 95.50 78 ARG A CA 1
ATOM 573 C C . ARG A 1 78 ? 3.061 8.032 -9.037 1.00 95.50 78 ARG A C 1
ATOM 575 O O . ARG A 1 78 ? 4.191 8.288 -8.630 1.00 95.50 78 ARG A O 1
ATOM 582 N N . THR A 1 79 ? 1.965 8.560 -8.497 1.00 92.88 79 THR A N 1
ATOM 583 C CA . THR A 1 79 ? 1.959 9.545 -7.408 1.00 92.88 79 THR A CA 1
ATOM 584 C C . THR A 1 79 ? 0.762 9.333 -6.480 1.00 92.88 79 THR A C 1
ATOM 586 O O . THR A 1 79 ? -0.227 8.709 -6.863 1.00 92.88 79 THR A O 1
ATOM 589 N N . VAL A 1 80 ? 0.857 9.864 -5.259 1.00 91.44 80 VAL A N 1
ATOM 590 C CA . VAL A 1 80 ? -0.299 10.075 -4.374 1.00 91.44 80 VAL A CA 1
ATOM 591 C C . VAL A 1 80 ? -0.870 11.457 -4.701 1.00 91.44 80 VAL A C 1
ATOM 593 O O . VAL A 1 80 ? -0.093 12.392 -4.896 1.00 91.44 80 VAL A O 1
ATOM 596 N N . LYS A 1 81 ? -2.194 11.575 -4.807 1.00 80.38 81 LYS A N 1
ATOM 597 C CA . LYS A 1 81 ? -2.902 12.852 -4.962 1.00 80.38 81 LYS A CA 1
ATOM 598 C C . LYS A 1 81 ? -3.697 13.162 -3.706 1.00 80.38 81 LYS A C 1
ATOM 600 O O . LYS A 1 81 ? -4.169 12.186 -3.080 1.00 80.38 81 LYS A O 1
#

Foldseek 3Di:
DVPVVVVVVVVVVVVCVVCCCVVQNLEDEQEPCDQPPDDDSVVVLVVCVVVPPPHAYEYEDLPDDPPQQDDPPHGYYPDDD